Protein AF-A0A9E5HXE2-F1 (afdb_monomer_lite)

pLDDT: mean 94.16, std 8.34, range [52.47, 98.62]

Sequence (63 aa):
LETTAMGAAWLAGMRVGLYPEQSEFAKSWSLEKRFKPGMDDELREQRYKDWKSAVAATLEVRT

Structure (mmCIF, N/CA/C/O backbone):
data_AF-A0A9E5HXE2-F1
#
_entry.id   AF-A0A9E5HXE2-F1
#
loop_
_atom_site.group_PDB
_atom_site.id
_atom_site.type_symbol
_atom_site.label_atom_id
_atom_site.label_alt_id
_atom_site.label_comp_id
_atom_site.label_asym_id
_atom_site.label_entity_id
_atom_site.label_seq_id
_atom_site.pdbx_PDB_ins_code
_atom_site.Cartn_x
_atom_site.Cartn_y
_atom_site.Cartn_z
_atom_site.occupancy
_atom_site.B_iso_or_equiv
_atom_site.auth_seq_id
_atom_site.auth_comp_id
_atom_site.auth_asym_id
_atom_site.auth_atom_id
_atom_site.pdbx_PDB_model_num
ATOM 1 N N . LEU A 1 1 ? 0.076 2.240 14.616 1.00 69.56 1 LEU A N 1
ATOM 2 C CA . LEU A 1 1 ? -1.158 1.468 14.890 1.00 69.56 1 LEU A CA 1
ATOM 3 C C . LEU A 1 1 ? -1.110 0.254 13.974 1.00 69.56 1 LEU A C 1
ATOM 5 O O . LEU A 1 1 ? -0.967 0.455 12.777 1.00 69.56 1 LEU A O 1
ATOM 9 N N . GLU A 1 2 ? -1.136 -0.969 14.504 1.00 90.94 2 GLU A N 1
ATOM 10 C CA . GLU A 1 2 ? -0.920 -2.183 13.697 1.00 90.94 2 GLU A CA 1
ATOM 11 C C . GLU A 1 2 ? -2.248 -2.711 13.147 1.00 90.94 2 GLU A C 1
ATOM 13 O O . G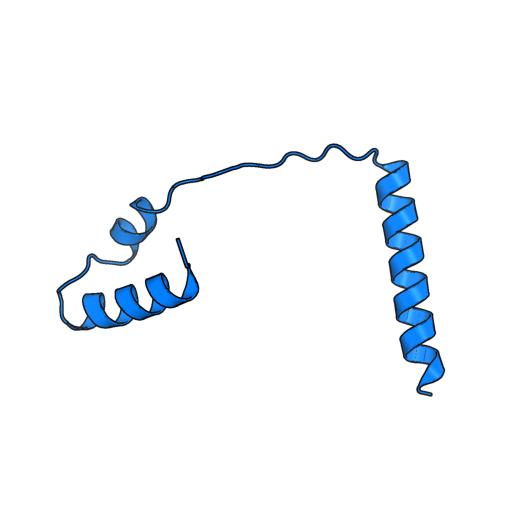LU A 1 2 ? -3.079 -3.232 13.894 1.00 90.94 2 GLU A O 1
ATOM 18 N N . THR A 1 3 ? -2.464 -2.573 11.839 1.00 92.19 3 THR A N 1
ATOM 19 C CA . THR A 1 3 ? -3.751 -2.887 11.195 1.00 92.19 3 THR A CA 1
ATOM 20 C C . THR A 1 3 ? -4.126 -4.364 11.300 1.00 92.19 3 THR A C 1
ATOM 22 O O . THR A 1 3 ? -5.303 -4.676 11.468 1.00 92.19 3 THR A O 1
ATOM 25 N N . THR A 1 4 ? -3.142 -5.267 11.287 1.00 94.81 4 THR A N 1
ATOM 26 C CA . THR A 1 4 ? -3.356 -6.714 11.439 1.00 94.81 4 THR A CA 1
ATOM 27 C C . THR A 1 4 ? -3.920 -7.067 12.814 1.00 94.81 4 THR A C 1
ATOM 29 O O . THR A 1 4 ? -4.971 -7.699 12.913 1.00 94.81 4 THR A O 1
ATOM 32 N N . ALA A 1 5 ? -3.247 -6.632 13.884 1.00 95.12 5 ALA A N 1
ATOM 33 C CA . ALA A 1 5 ? -3.685 -6.904 15.251 1.00 95.12 5 ALA A CA 1
ATOM 34 C C . ALA A 1 5 ? -5.023 -6.216 15.552 1.00 95.12 5 ALA A C 1
ATOM 36 O O . ALA A 1 5 ? -5.913 -6.821 16.148 1.00 95.12 5 ALA A O 1
ATOM 37 N N . MET A 1 6 ? -5.193 -4.979 15.074 1.00 93.69 6 MET A N 1
ATOM 38 C CA . MET A 1 6 ? -6.446 -4.240 15.201 1.00 93.69 6 MET A CA 1
ATOM 39 C C . MET A 1 6 ? -7.609 -4.969 14.515 1.00 93.69 6 MET A C 1
ATOM 41 O O . MET A 1 6 ? -8.685 -5.067 15.096 1.00 93.69 6 MET A O 1
ATOM 45 N N . GLY A 1 7 ? -7.401 -5.511 13.312 1.00 94.81 7 GLY A N 1
ATOM 46 C CA . GLY A 1 7 ? -8.432 -6.264 12.597 1.00 94.81 7 GLY A CA 1
ATOM 47 C C . GLY A 1 7 ? -8.854 -7.533 13.339 1.00 94.81 7 GLY A C 1
ATOM 48 O O . GLY A 1 7 ? -10.048 -7.784 13.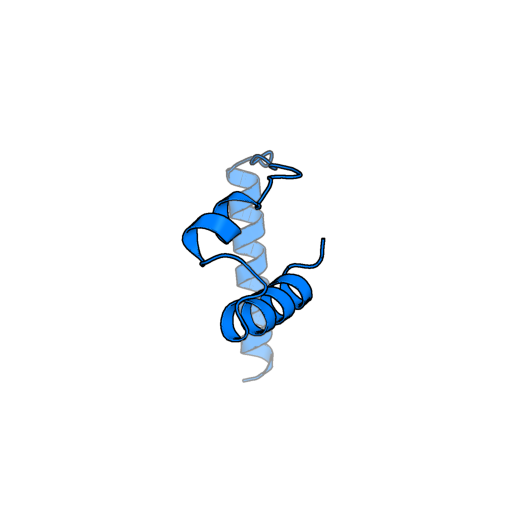495 1.00 94.81 7 GLY A O 1
ATOM 49 N N . ALA A 1 8 ? -7.888 -8.297 13.859 1.00 97.19 8 ALA A N 1
ATOM 50 C CA . ALA A 1 8 ? -8.174 -9.484 14.666 1.00 97.19 8 ALA A CA 1
ATOM 51 C C . ALA A 1 8 ? -8.949 -9.137 15.951 1.00 97.19 8 ALA A C 1
ATOM 53 O O . ALA A 1 8 ? -9.937 -9.796 16.277 1.00 97.19 8 ALA A O 1
ATOM 54 N N . ALA A 1 9 ? -8.539 -8.072 16.648 1.00 95.25 9 ALA A N 1
ATOM 55 C CA . ALA A 1 9 ? -9.217 -7.594 17.849 1.00 95.25 9 ALA A CA 1
ATOM 56 C C . ALA A 1 9 ? -10.646 -7.115 17.551 1.00 95.25 9 ALA A C 1
ATOM 58 O O . ALA A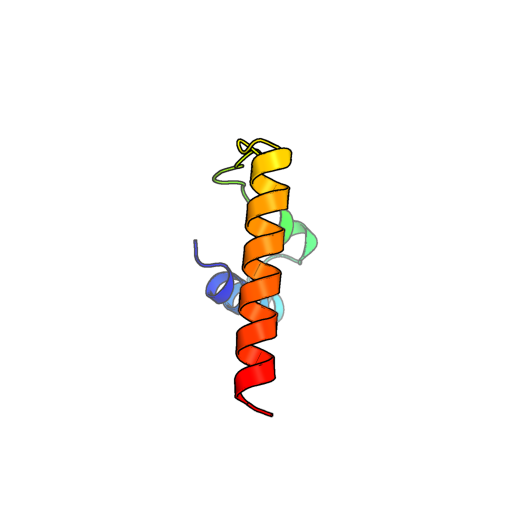 1 9 ? -11.569 -7.467 18.285 1.00 95.25 9 ALA A O 1
ATOM 59 N N . TRP A 1 10 ? -10.843 -6.366 16.460 1.00 96.00 10 TRP A N 1
ATOM 60 C CA . TRP A 1 10 ? -12.164 -5.896 16.051 1.00 96.00 10 TRP A CA 1
ATOM 61 C C . TRP A 1 10 ? -13.111 -7.063 15.752 1.00 96.00 10 TRP A C 1
ATOM 63 O O . TRP A 1 10 ? -14.207 -7.097 16.303 1.00 96.00 10 TRP A O 1
ATOM 73 N N . LEU A 1 11 ? -12.673 -8.061 14.973 1.00 97.25 11 LEU A N 1
ATOM 74 C CA . LEU A 1 11 ? -13.484 -9.247 14.666 1.00 97.25 11 LEU A CA 1
ATOM 75 C C . LEU A 1 11 ? -13.917 -9.996 15.934 1.00 97.25 11 LEU A C 1
ATOM 77 O O . LEU A 1 11 ? -15.093 -10.338 16.085 1.00 97.25 11 LEU A O 1
ATOM 81 N N . ALA A 1 12 ? -12.980 -10.231 16.857 1.00 97.62 12 ALA A N 1
ATOM 82 C CA . ALA A 1 12 ? -13.269 -10.911 18.115 1.00 97.62 12 ALA A CA 1
ATOM 83 C C . ALA A 1 12 ? -14.239 -10.100 18.990 1.00 97.62 12 ALA A C 1
ATOM 85 O O . ALA A 1 12 ? -15.224 -10.646 19.486 1.00 97.62 12 ALA A O 1
ATOM 86 N N . GLY A 1 13 ? -13.995 -8.796 19.146 1.00 96.81 13 GLY A N 1
ATOM 87 C CA . GLY A 1 13 ? -14.825 -7.929 19.978 1.00 96.81 13 GLY A CA 1
ATOM 88 C C . GLY A 1 13 ? -16.212 -7.662 19.391 1.00 96.81 13 GLY A C 1
ATOM 89 O O . GLY A 1 13 ? -17.181 -7.636 20.142 1.00 96.81 13 GLY A O 1
ATOM 90 N N . MET A 1 14 ? -16.349 -7.548 18.068 1.00 96.81 14 MET A N 1
ATOM 91 C CA . MET A 1 14 ? -17.652 -7.415 17.405 1.00 96.81 14 MET A CA 1
ATOM 92 C C . MET A 1 14 ? -18.498 -8.671 17.643 1.00 96.81 14 MET A C 1
ATOM 94 O O . MET A 1 14 ? -19.666 -8.578 18.011 1.00 96.81 14 MET A O 1
ATOM 98 N N . ARG A 1 15 ? -17.899 -9.867 17.520 1.00 97.06 15 ARG A N 1
ATOM 99 C CA . ARG A 1 15 ? -18.607 -11.141 17.732 1.00 97.06 15 ARG A CA 1
ATOM 100 C C . ARG A 1 15 ? -19.203 -11.274 19.136 1.00 97.06 15 ARG A C 1
ATOM 102 O O . ARG A 1 15 ? -20.244 -11.911 19.279 1.00 97.06 15 ARG A O 1
ATOM 109 N N . VAL A 1 16 ? -18.549 -10.706 20.149 1.00 97.69 16 VAL A N 1
ATOM 110 C CA . VAL A 1 16 ? -19.010 -10.739 21.548 1.00 97.69 16 VAL A CA 1
ATOM 111 C C . VAL A 1 16 ? -19.775 -9.476 21.968 1.00 97.69 16 VAL A C 1
ATOM 113 O O . VAL A 1 16 ? -20.113 -9.341 23.139 1.00 97.69 16 VAL A O 1
ATOM 116 N N . GLY A 1 17 ? -20.055 -8.553 21.038 1.00 95.50 17 GLY A N 1
ATOM 117 C CA . GLY A 1 17 ? -20.795 -7.313 21.305 1.00 95.50 17 GLY A CA 1
ATOM 118 C C . GLY A 1 17 ? -20.009 -6.238 22.068 1.00 95.50 17 GLY A C 1
ATOM 119 O O . GLY A 1 17 ? -20.610 -5.320 22.616 1.00 95.50 17 GLY A O 1
ATOM 120 N N . LEU A 1 18 ? -18.678 -6.349 22.127 1.00 96.94 18 LEU A N 1
ATOM 121 C CA . LEU A 1 18 ? -17.789 -5.381 22.780 1.00 96.94 18 LEU A CA 1
ATOM 122 C C . LEU A 1 18 ? -17.397 -4.218 21.857 1.00 96.94 18 LEU A C 1
ATOM 124 O O . LEU A 1 18 ? -17.149 -3.112 22.334 1.00 96.94 18 LEU A O 1
ATOM 128 N N . TYR A 1 19 ? -17.305 -4.467 20.550 1.00 95.75 19 TYR A N 1
ATOM 129 C CA . TYR A 1 19 ? -16.907 -3.469 19.556 1.00 95.75 19 TYR A CA 1
ATOM 130 C C . TYR A 1 19 ? -18.033 -3.137 18.579 1.00 95.75 19 TYR A C 1
ATOM 132 O O . TYR A 1 19 ? -18.913 -3.970 18.360 1.00 95.75 19 TYR A O 1
ATOM 140 N N . PRO A 1 20 ? -17.997 -1.926 17.990 1.00 94.81 20 PRO A N 1
ATOM 141 C CA . PRO A 1 20 ? -19.036 -1.463 17.086 1.00 94.81 20 PRO A CA 1
ATOM 142 C C . PRO A 1 20 ? -19.089 -2.266 15.785 1.00 94.81 20 PRO A C 1
ATOM 144 O O . PRO A 1 20 ? -18.114 -2.902 15.365 1.00 94.81 20 PRO A O 1
ATOM 147 N N . GLU A 1 21 ? -20.234 -2.152 15.117 1.00 95.75 21 GLU A N 1
ATOM 148 C CA . GLU A 1 21 ? -20.469 -2.668 13.771 1.00 95.75 21 GLU A CA 1
ATOM 149 C C . GLU A 1 21 ? -19.468 -2.082 12.759 1.00 95.75 21 GLU A C 1
ATOM 151 O O . GLU A 1 21 ? -18.898 -1.000 12.938 1.00 95.75 21 GLU A O 1
ATOM 156 N N . GLN A 1 22 ? -19.280 -2.784 11.640 1.00 94.62 22 GLN A N 1
ATOM 157 C CA . GLN A 1 22 ? -18.246 -2.476 10.643 1.00 94.62 22 GLN A CA 1
ATOM 158 C C . GLN A 1 22 ? -18.277 -1.026 10.138 1.00 94.62 22 GLN A C 1
ATOM 160 O O . GLN A 1 22 ? -17.227 -0.409 9.948 1.00 94.62 22 GLN A O 1
ATOM 165 N N . SER A 1 23 ? -19.472 -0.477 9.912 1.00 95.56 23 SER A N 1
ATOM 166 C CA . SER A 1 23 ? -19.651 0.878 9.378 1.00 95.56 23 SER A CA 1
ATOM 167 C C . SER A 1 23 ? -19.191 1.965 10.349 1.00 95.56 23 SER A C 1
ATOM 169 O O . SER A 1 23 ? -18.742 3.025 9.916 1.00 95.56 23 SER A O 1
ATOM 171 N N . GLU A 1 24 ? -19.287 1.716 11.653 1.00 95.00 24 GLU A N 1
ATOM 172 C CA . GLU A 1 24 ? -18.838 2.633 12.694 1.00 95.00 24 GLU A CA 1
ATOM 173 C C . GLU A 1 24 ? -17.348 2.447 12.983 1.00 95.00 24 GLU A C 1
ATOM 175 O O . GLU A 1 24 ? -16.623 3.437 13.051 1.00 95.00 24 GLU A O 1
ATOM 180 N N . PHE A 1 25 ? -16.856 1.205 13.011 1.00 93.62 25 PHE A N 1
ATOM 181 C CA . PHE A 1 25 ? -15.421 0.929 13.096 1.00 93.62 25 PHE A CA 1
ATOM 182 C C . PHE A 1 25 ? -14.636 1.575 11.943 1.00 93.62 25 PHE A C 1
ATOM 184 O O . PHE A 1 25 ? -13.590 2.179 12.159 1.00 93.62 25 PHE A O 1
ATOM 191 N N . ALA A 1 26 ? -15.166 1.552 10.717 1.00 93.31 26 ALA A N 1
ATOM 192 C CA . ALA A 1 26 ? -14.521 2.199 9.574 1.00 93.31 26 ALA A CA 1
ATOM 193 C C . ALA A 1 26 ? -14.300 3.713 9.774 1.00 93.31 26 ALA A C 1
ATOM 195 O O . ALA A 1 26 ? -13.350 4.270 9.222 1.00 93.31 26 ALA A O 1
ATOM 196 N N . LYS A 1 27 ? -15.133 4.382 10.586 1.00 94.94 27 LYS A N 1
ATOM 197 C CA . LYS A 1 27 ? -14.996 5.817 10.887 1.00 94.94 27 LYS A CA 1
ATOM 19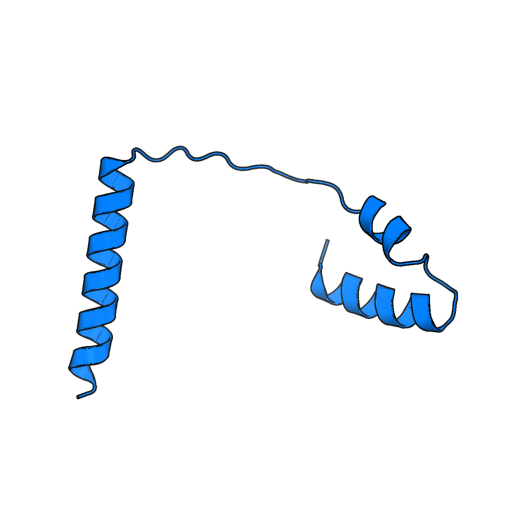8 C C . LYS A 1 27 ? -13.836 6.119 11.832 1.00 94.94 27 LYS A C 1
ATOM 200 O O . LYS A 1 27 ? -13.401 7.264 11.881 1.00 94.94 27 LYS A O 1
ATOM 205 N N . SER A 1 28 ? -13.336 5.130 12.578 1.00 89.88 28 SER A N 1
ATOM 206 C CA . SER A 1 28 ? -12.187 5.324 13.469 1.00 89.88 28 SER A CA 1
ATOM 207 C C . SER A 1 28 ? -10.859 5.357 12.714 1.00 89.88 28 SER A C 1
ATOM 209 O O . SER A 1 28 ? -9.829 5.694 13.300 1.00 89.88 28 SER A O 1
ATOM 211 N N . TRP A 1 29 ? -10.850 4.987 11.429 1.00 93.25 29 TRP A N 1
ATOM 212 C CA . TRP A 1 29 ? -9.661 5.118 10.603 1.00 93.25 29 TRP A CA 1
ATOM 213 C C . TRP A 1 29 ? -9.305 6.594 10.429 1.00 93.25 29 TRP A C 1
ATOM 215 O O . TRP A 1 29 ? -10.139 7.419 10.058 1.00 93.25 29 TRP A O 1
ATOM 225 N N . SER A 1 30 ? -8.036 6.913 10.659 1.00 93.88 30 S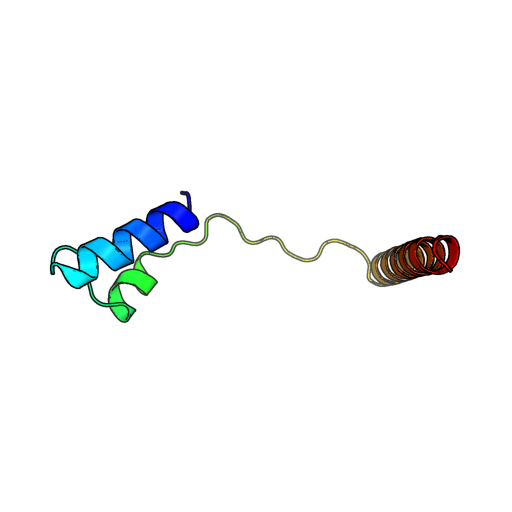ER A N 1
ATOM 226 C CA . SER A 1 30 ? -7.495 8.248 10.455 1.00 93.88 30 SER A CA 1
ATOM 227 C C . SER A 1 30 ? -6.256 8.171 9.580 1.00 93.88 30 SER A C 1
ATOM 229 O O . SER A 1 30 ? -5.401 7.297 9.742 1.00 93.88 30 SER A O 1
ATOM 231 N N . LEU A 1 31 ? -6.170 9.101 8.635 1.00 94.75 31 LEU A N 1
ATOM 232 C CA . LEU A 1 31 ? -5.023 9.241 7.757 1.00 94.75 31 LEU A CA 1
ATOM 233 C C . LEU A 1 31 ? -3.861 9.862 8.534 1.00 94.75 31 LEU A C 1
ATOM 235 O O . LEU A 1 31 ? -3.920 11.030 8.904 1.00 94.75 31 LEU A O 1
ATOM 239 N N . GLU A 1 32 ? -2.769 9.119 8.687 1.00 96.00 32 GLU A N 1
ATOM 240 C CA . GLU A 1 32 ? -1.533 9.675 9.244 1.00 96.00 32 GLU A CA 1
ATOM 241 C C . GLU A 1 32 ? -0.810 10.559 8.219 1.00 96.00 32 GLU A C 1
ATOM 243 O O . GLU A 1 32 ? -0.482 11.716 8.482 1.00 96.00 32 GLU A O 1
ATOM 248 N N . LYS A 1 33 ? -0.572 10.028 7.014 1.00 96.94 33 LYS A N 1
ATOM 249 C CA . LYS A 1 33 ? 0.171 10.731 5.969 1.00 96.94 33 LYS A CA 1
ATOM 250 C C . LYS A 1 33 ? -0.290 10.328 4.580 1.00 96.94 33 LYS A C 1
ATOM 252 O O . LYS A 1 33 ? -0.491 9.154 4.286 1.00 96.94 33 LYS A O 1
ATOM 257 N N . ARG A 1 34 ? -0.388 11.319 3.692 1.00 97.56 34 ARG A N 1
ATOM 258 C CA . ARG A 1 34 ? -0.605 11.116 2.257 1.00 97.56 34 ARG A CA 1
ATOM 259 C C . ARG A 1 34 ? 0.626 11.561 1.490 1.00 97.56 34 ARG A C 1
ATOM 261 O O . ARG A 1 34 ? 0.940 12.747 1.444 1.00 97.56 34 ARG A O 1
ATOM 268 N N . PHE A 1 35 ? 1.296 10.605 0.867 1.00 97.12 35 PHE A N 1
ATOM 269 C CA . PHE A 1 35 ? 2.349 10.893 -0.096 1.00 97.12 35 PHE A CA 1
ATOM 270 C C . PHE A 1 35 ? 1.723 11.234 -1.450 1.00 97.12 35 PHE A C 1
ATOM 272 O O . PHE A 1 35 ? 0.672 10.701 -1.810 1.00 97.12 35 PHE A O 1
ATOM 279 N N . LYS A 1 36 ? 2.357 12.149 -2.182 1.00 97.25 36 LYS A N 1
ATOM 280 C CA . LYS A 1 36 ? 1.974 12.524 -3.546 1.00 97.25 36 LYS A CA 1
ATOM 281 C C . LYS A 1 36 ? 3.071 12.074 -4.514 1.00 97.25 36 LYS A C 1
ATOM 283 O O . LYS A 1 36 ? 4.230 12.031 -4.096 1.00 97.25 36 LYS A O 1
ATOM 288 N N . PRO A 1 37 ? 2.735 11.752 -5.775 1.00 96.81 37 PRO A N 1
ATOM 289 C CA . PRO A 1 37 ? 3.745 11.515 -6.797 1.00 96.81 37 PRO A CA 1
ATOM 290 C C . PRO A 1 37 ? 4.681 12.723 -6.884 1.00 96.81 37 PRO A C 1
ATOM 292 O O . PRO A 1 37 ? 4.221 13.857 -6.992 1.00 96.81 37 PRO A O 1
ATOM 295 N N . GLY A 1 38 ? 5.982 12.470 -6.779 1.00 96.75 38 GLY A N 1
ATOM 296 C CA . GLY A 1 38 ? 7.030 13.489 -6.898 1.00 96.75 38 GLY A CA 1
ATOM 297 C C . GLY A 1 38 ? 8.149 13.069 -7.847 1.00 96.75 38 GLY A C 1
ATOM 298 O O . GLY A 1 38 ? 9.220 13.661 -7.827 1.00 96.75 38 GLY A O 1
ATOM 299 N N . MET A 1 39 ? 7.921 12.007 -8.621 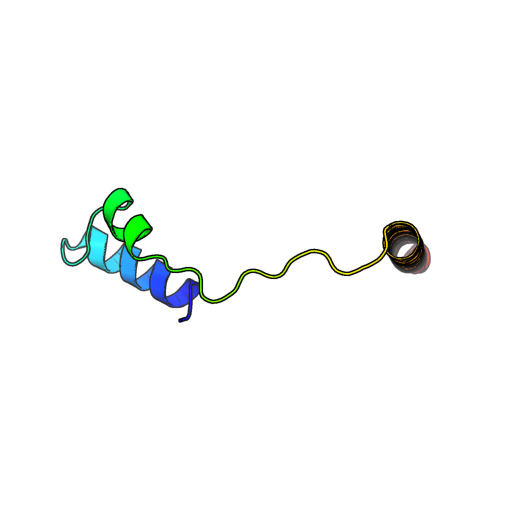1.00 97.25 39 MET A N 1
ATOM 300 C CA . MET A 1 39 ? 8.846 11.506 -9.630 1.00 97.25 39 MET A CA 1
ATOM 301 C C . MET A 1 39 ? 8.335 11.927 -11.001 1.00 97.25 39 MET A C 1
ATOM 303 O O . MET A 1 39 ? 7.138 11.801 -11.256 1.00 97.25 39 MET A O 1
ATOM 307 N N . ASP A 1 40 ? 9.248 12.398 -11.844 1.00 98.12 40 ASP A N 1
ATOM 308 C CA . ASP A 1 40 ? 8.979 12.677 -13.250 1.00 98.12 40 ASP A CA 1
ATOM 309 C C . ASP A 1 40 ? 8.485 11.423 -13.995 1.00 98.12 40 ASP A C 1
ATOM 311 O O . ASP A 1 40 ? 8.894 10.297 -13.685 1.00 98.12 40 ASP A O 1
ATOM 315 N N . ASP A 1 41 ? 7.593 11.622 -14.963 1.00 97.81 41 ASP A N 1
ATOM 316 C CA . ASP A 1 41 ? 6.945 10.529 -15.683 1.00 97.81 41 ASP A CA 1
ATOM 317 C C . ASP A 1 41 ? 7.942 9.730 -16.531 1.00 97.81 41 ASP A C 1
ATOM 319 O O . ASP A 1 41 ? 7.905 8.498 -16.497 1.00 97.81 41 ASP A O 1
ATOM 323 N N . GLU A 1 42 ? 8.880 10.383 -17.224 1.00 98.31 42 GLU A N 1
ATOM 324 C CA . GLU A 1 42 ? 9.875 9.692 -18.055 1.00 98.31 42 GLU A CA 1
ATOM 325 C C . GLU A 1 42 ? 10.796 8.832 -17.188 1.00 98.31 42 GLU A C 1
ATOM 327 O O . GLU A 1 42 ? 11.050 7.660 -17.490 1.00 98.31 42 GLU A O 1
ATOM 332 N N . LEU A 1 43 ? 11.231 9.383 -16.050 1.00 98.31 43 LEU A N 1
ATOM 333 C CA . LEU A 1 43 ? 12.048 8.654 -15.084 1.00 98.31 43 LEU A CA 1
ATOM 334 C C . LEU A 1 43 ? 11.298 7.455 -14.484 1.00 98.31 43 LEU A C 1
ATOM 336 O O . LEU A 1 43 ? 11.894 6.389 -14.295 1.00 98.31 43 LEU A O 1
ATOM 340 N N . ARG A 1 44 ? 10.002 7.605 -14.182 1.00 98.38 44 ARG A N 1
ATOM 341 C CA . ARG A 1 44 ? 9.162 6.508 -13.681 1.00 98.38 44 ARG A CA 1
ATOM 342 C C . ARG A 1 44 ? 9.050 5.392 -14.716 1.00 98.38 44 ARG A C 1
ATOM 344 O O . ARG A 1 44 ? 9.256 4.228 -14.367 1.00 98.38 44 ARG A O 1
ATOM 351 N N . GLU A 1 45 ? 8.749 5.736 -15.967 1.00 98.56 45 GLU A N 1
ATOM 352 C CA . GLU A 1 45 ? 8.610 4.755 -17.045 1.00 98.56 45 GLU A CA 1
ATOM 353 C C . GLU A 1 45 ? 9.922 4.013 -17.301 1.00 98.56 45 GLU A C 1
ATOM 355 O O . GLU A 1 45 ? 9.916 2.789 -17.449 1.00 98.56 45 GLU A O 1
ATOM 360 N N . GLN A 1 46 ? 11.055 4.721 -17.293 1.00 98.62 46 GLN A N 1
ATOM 361 C CA . GLN A 1 46 ? 12.367 4.101 -17.461 1.00 98.62 46 GLN A CA 1
ATOM 362 C C . GLN A 1 46 ? 12.660 3.092 -16.341 1.00 98.62 46 GLN A C 1
ATOM 364 O O . GLN A 1 46 ? 12.932 1.925 -16.619 1.00 98.62 46 GLN A O 1
ATOM 369 N N . ARG A 1 47 ? 12.504 3.492 -15.071 1.00 98.38 47 ARG A N 1
ATOM 370 C CA . ARG A 1 47 ? 12.730 2.595 -13.921 1.00 98.38 47 ARG A CA 1
ATOM 371 C C . ARG A 1 47 ? 11.822 1.369 -13.950 1.00 98.38 47 ARG A C 1
ATOM 373 O O . ARG A 1 47 ? 12.247 0.273 -13.589 1.00 98.38 47 ARG A O 1
ATOM 380 N N . TYR A 1 48 ? 10.571 1.541 -14.375 1.00 98.44 48 TYR A N 1
ATOM 381 C CA . TYR A 1 48 ? 9.637 0.428 -14.486 1.00 98.44 48 TYR A CA 1
ATOM 382 C C . TYR A 1 48 ? 10.006 -0.533 -15.624 1.00 98.44 48 TYR A C 1
ATOM 384 O O . TYR A 1 48 ? 9.885 -1.750 -15.460 1.00 98.44 48 TYR A O 1
ATOM 392 N N . LYS A 1 49 ? 10.485 -0.021 -16.767 1.00 98.62 49 LYS A N 1
ATOM 393 C CA . LYS A 1 49 ? 11.029 -0.854 -17.853 1.00 98.62 49 LYS A CA 1
ATOM 394 C C . LYS A 1 49 ? 12.223 -1.672 -17.373 1.00 98.62 49 LYS A C 1
ATOM 396 O O . LYS A 1 49 ? 12.217 -2.885 -17.559 1.00 98.62 49 LYS A O 1
ATOM 401 N N . ASP A 1 50 ? 13.174 -1.042 -16.692 1.00 98.50 50 ASP A N 1
ATOM 402 C CA . ASP A 1 50 ? 14.374 -1.720 -16.192 1.00 98.50 50 ASP A CA 1
ATOM 403 C C . ASP A 1 50 ? 14.032 -2.809 -15.165 1.00 98.50 50 ASP A C 1
ATOM 405 O O . ASP A 1 50 ? 14.564 -3.918 -15.229 1.00 98.50 50 ASP A O 1
ATOM 409 N N . TRP A 1 51 ? 13.072 -2.546 -14.269 1.00 98.50 51 TRP A N 1
ATOM 410 C CA . TRP A 1 51 ? 12.566 -3.559 -13.340 1.00 98.50 51 TRP A CA 1
ATOM 411 C C . TRP A 1 51 ? 11.949 -4.758 -14.071 1.00 98.50 51 TRP A C 1
ATOM 413 O O . TRP A 1 51 ? 12.253 -5.901 -13.732 1.00 98.50 51 TRP A O 1
ATOM 423 N N . LYS A 1 52 ? 11.127 -4.525 -15.104 1.00 98.44 52 LYS A N 1
ATOM 424 C CA . LYS A 1 52 ? 10.544 -5.613 -15.908 1.00 98.44 52 LYS A CA 1
ATOM 425 C C . LYS A 1 52 ? 11.621 -6.452 -16.594 1.00 98.44 52 LYS A C 1
ATOM 427 O O . LYS A 1 52 ? 11.519 -7.676 -16.576 1.00 98.44 52 LYS A O 1
ATOM 432 N N . SER A 1 53 ? 12.658 -5.817 -17.140 1.00 97.94 53 SER A N 1
ATOM 433 C CA . SER A 1 53 ? 13.805 -6.518 -17.727 1.00 97.94 53 SER A CA 1
ATOM 434 C C . SER A 1 53 ? 14.524 -7.397 -16.696 1.00 97.94 53 SER A C 1
ATOM 436 O O . SER A 1 53 ? 14.838 -8.548 -16.984 1.00 97.94 53 SER A O 1
ATOM 438 N N . ALA A 1 54 ? 14.722 -6.902 -15.469 1.00 97.75 54 ALA A N 1
ATOM 439 C CA . ALA A 1 54 ? 15.333 -7.676 -14.385 1.00 97.75 54 ALA A CA 1
ATOM 440 C C . ALA A 1 54 ? 14.471 -8.876 -13.943 1.00 97.75 54 ALA A C 1
ATOM 442 O O . ALA A 1 54 ? 14.994 -9.957 -13.657 1.00 97.75 54 ALA A O 1
ATOM 443 N N . VAL A 1 55 ? 13.145 -8.708 -13.918 1.00 97.75 55 VAL A N 1
ATOM 444 C CA . VAL A 1 55 ? 12.206 -9.808 -13.655 1.00 97.75 55 VAL A CA 1
ATOM 445 C C . VAL A 1 55 ? 12.295 -10.861 -14.758 1.00 97.75 55 VAL A C 1
ATOM 447 O O . VAL A 1 55 ? 12.427 -12.040 -14.442 1.00 97.75 55 VAL A O 1
ATOM 450 N N . ALA A 1 56 ? 12.281 -10.454 -16.031 1.00 97.12 56 ALA A N 1
ATOM 451 C CA . ALA A 1 56 ? 12.393 -11.372 -17.165 1.00 97.12 56 ALA A CA 1
ATOM 452 C C . ALA A 1 56 ? 13.695 -12.186 -17.114 1.00 97.12 56 ALA A C 1
ATOM 454 O O . ALA A 1 56 ? 13.643 -13.412 -17.140 1.00 97.12 56 ALA A O 1
ATOM 455 N N . ALA A 1 57 ? 14.838 -11.526 -16.899 1.00 96.44 57 ALA A N 1
ATOM 456 C CA . ALA A 1 57 ? 16.126 -12.202 -16.750 1.00 96.44 57 ALA A CA 1
ATOM 457 C C . ALA A 1 57 ? 16.122 -13.227 -15.598 1.00 96.44 57 ALA A C 1
ATOM 459 O O . ALA A 1 57 ? 16.672 -14.318 -15.722 1.00 96.44 57 ALA A O 1
ATOM 460 N N . THR A 1 58 ? 15.459 -12.911 -14.479 1.00 96.56 58 THR A N 1
ATOM 461 C CA . THR A 1 58 ? 15.333 -13.834 -13.334 1.00 96.56 58 THR A CA 1
ATOM 462 C C . THR A 1 58 ? 14.519 -15.085 -13.678 1.00 96.56 58 THR A C 1
ATOM 464 O O . THR A 1 58 ? 14.795 -16.166 -13.153 1.00 96.56 58 THR A O 1
ATOM 467 N N . LEU A 1 59 ? 13.508 -14.944 -14.536 1.00 95.44 59 LEU A N 1
ATOM 468 C CA . LEU A 1 59 ? 12.666 -16.051 -14.986 1.00 95.44 59 LEU A CA 1
ATOM 469 C C . LEU A 1 59 ? 13.387 -16.916 -16.028 1.00 95.44 59 LEU A C 1
ATOM 471 O O . LEU A 1 59 ? 13.314 -18.138 -15.943 1.00 95.44 59 LEU A O 1
ATOM 475 N N . GLU A 1 60 ? 14.130 -16.301 -16.949 1.00 90.50 60 GLU A N 1
ATOM 476 C CA . GLU A 1 60 ? 14.890 -17.002 -17.991 1.00 90.50 60 GLU A CA 1
ATOM 477 C C . GLU A 1 60 ? 16.024 -17.859 -17.416 1.00 90.50 60 GLU A C 1
ATOM 479 O O . GLU A 1 60 ? 16.201 -18.988 -17.850 1.00 90.50 60 GLU A O 1
ATOM 484 N N . VAL A 1 61 ? 16.725 -17.394 -16.374 1.00 75.19 61 VAL A N 1
ATOM 485 C CA . VAL A 1 61 ? 17.831 -18.140 -15.728 1.00 75.19 61 VAL A CA 1
ATOM 486 C C . VAL A 1 61 ? 17.399 -19.492 -15.132 1.00 75.19 61 VAL A C 1
ATOM 488 O O . VAL A 1 61 ? 18.242 -20.344 -14.856 1.00 75.19 61 VAL A O 1
ATOM 491 N N . ARG A 1 62 ? 16.100 -19.707 -14.896 1.00 59.84 62 ARG A N 1
ATOM 492 C CA . ARG A 1 62 ? 15.565 -20.952 -14.316 1.00 59.84 62 ARG A CA 1
ATOM 493 C C . ARG A 1 62 ? 15.020 -21.942 -15.349 1.00 59.84 62 ARG A C 1
ATOM 495 O O . ARG A 1 62 ? 14.512 -22.985 -14.933 1.00 59.84 62 ARG A O 1
ATOM 502 N N . THR A 1 63 ? 15.110 -21.622 -16.638 1.00 52.47 63 THR A N 1
ATOM 503 C CA . THR A 1 63 ? 14.661 -22.480 -17.749 1.00 52.47 63 THR A CA 1
ATOM 504 C C . THR A 1 63 ? 15.862 -22.991 -18.523 1.00 52.47 63 THR A C 1
ATOM 506 O O . THR A 1 63 ? 15.830 -24.178 -18.910 1.00 52.47 63 THR A O 1
#

Foldseek 3Di:
DDPVVVVVVQVVCVVVVNHDDPVVVVVPDDDPDDDDDPDDPVVVVVVVVVVVVVVVVVVVVVD

Radius of gyration: 21.27 Å; chains: 1; bounding box: 39×36×41 Å

Secondary structure (DSSP, 8-state):
--HHHHHHHHHHHHHTTSS--HHHHGGG----------S-HHHHHHHHHHHHHHHHHHHHTT-